Protein AF-A0A349GB38-F1 (afdb_monomer_lite)

Secondary structure (DSSP, 8-state):
----------------SS---EEEETTEEEES--GGGGGTTT--HHHHTT-HHHHHHHHHHHHHHHHSTT-GGG-SS-SSBHHHHHHHHHHHHHHH--BTTBS--HHHHHHHHHHHHHHTT---------SPP-HHHHHHHHHHHHH-

Sequence (148 aa):
MDNREILVYGTLENWDLGRFVPVNEADKCHYGGYQEWLTEAGVPKFYADRSCGVTAATNLLFYLATNKPGMSKLCDHLGDTKAEYNAFQKELFDFFSPSFFGVPTINYLIKRVEQYSQKKGAPLKAVQSAFVWSVDNVRAYITKGLNS

Radius of gyration: 16.57 Å; chains: 1; bounding box: 39×57×38 Å

pLDDT: mean 81.49, std 16.67, range [36.31, 96.88]

Foldseek 3Di:
DDPDPPPPPDDPDDDPDQQAQWADDPVDTDRFDQLCCLVVVVDPSLQSVQAPLLRVLLRVLLSCLPPPPPSVLSAPLHDRHNVSSSVRSNVSCVQLVADSNGQVDPVSSQVSSQVSCVVSVNGDHDDDDPDDDDPVVVVVVVVVRSVD

Structure (mmCIF, N/CA/C/O backbone):
data_AF-A0A349GB38-F1
#
_entry.id   AF-A0A349GB38-F1
#
loop_
_atom_site.group_PDB
_atom_site.id
_atom_site.type_symbol
_atom_site.label_atom_id
_atom_site.label_alt_id
_atom_site.label_comp_id
_atom_site.label_asym_id
_atom_site.label_entity_id
_atom_site.label_seq_id
_atom_site.pdbx_PDB_ins_code
_atom_site.Cartn_x
_atom_site.Cartn_y
_atom_site.Cartn_z
_atom_site.occupancy
_atom_site.B_iso_or_equiv
_atom_site.auth_seq_id
_atom_site.auth_comp_id
_atom_site.auth_asym_id
_atom_site.auth_atom_id
_atom_site.pdbx_PDB_model_num
ATOM 1 N N . MET A 1 1 ? -2.536 40.708 -12.978 1.00 40.00 1 MET A N 1
ATOM 2 C CA . MET A 1 1 ? -3.258 39.502 -13.427 1.00 40.00 1 MET A CA 1
ATOM 3 C C . MET A 1 1 ? -2.268 38.359 -13.328 1.00 40.00 1 MET A C 1
ATOM 5 O O . MET A 1 1 ? -1.166 38.490 -13.840 1.00 40.00 1 MET A O 1
ATOM 9 N N . ASP A 1 2 ? -2.595 37.367 -12.510 1.00 42.22 2 ASP A N 1
ATOM 10 C CA . ASP A 1 2 ? -1.708 36.291 -12.065 1.00 42.22 2 ASP A CA 1
ATOM 11 C C . ASP A 1 2 ? -1.705 35.161 -13.110 1.00 42.22 2 ASP A C 1
ATOM 13 O O . ASP A 1 2 ? -2.677 34.418 -13.223 1.00 42.22 2 ASP A O 1
ATOM 17 N N . ASN A 1 3 ? -0.643 35.086 -13.920 1.00 44.00 3 ASN A N 1
ATOM 18 C CA . ASN A 1 3 ? -0.432 34.051 -14.939 1.00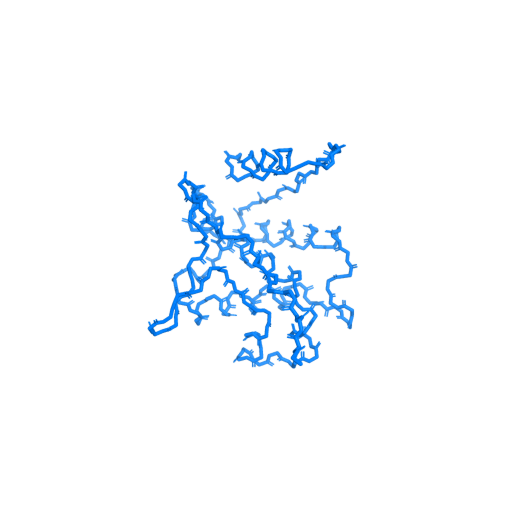 44.00 3 ASN A CA 1
ATOM 19 C C . ASN A 1 3 ? 0.153 32.781 -14.302 1.00 44.00 3 ASN A C 1
ATOM 21 O O . ASN A 1 3 ? 1.292 32.400 -14.576 1.00 44.00 3 ASN A O 1
ATOM 25 N N . ARG A 1 4 ? -0.618 32.110 -13.446 1.00 40.78 4 ARG A N 1
ATOM 26 C CA . ARG A 1 4 ? -0.298 30.732 -13.062 1.00 40.78 4 ARG A CA 1
ATOM 27 C C . ARG A 1 4 ? -0.753 29.803 -14.182 1.00 40.78 4 ARG A C 1
ATOM 29 O O . ARG A 1 4 ? -1.950 29.680 -14.431 1.00 40.78 4 ARG A O 1
ATOM 36 N N . GLU A 1 5 ? 0.208 29.176 -14.862 1.00 39.03 5 GLU A N 1
ATOM 37 C CA . GLU A 1 5 ? -0.055 28.049 -15.757 1.00 39.03 5 GLU A CA 1
ATOM 38 C C . GLU A 1 5 ? -0.925 27.028 -15.020 1.00 39.03 5 GLU A C 1
ATOM 40 O O . GLU A 1 5 ? -0.552 26.502 -13.967 1.00 39.03 5 GLU A O 1
ATOM 45 N N . ILE A 1 6 ? -2.111 26.762 -15.564 1.00 45.03 6 ILE A N 1
ATOM 46 C CA . ILE A 1 6 ? -2.926 25.634 -15.135 1.00 45.03 6 ILE A CA 1
ATOM 47 C C . ILE A 1 6 ? -2.168 24.387 -15.589 1.00 45.03 6 ILE A C 1
ATOM 49 O O . ILE A 1 6 ? -2.221 24.003 -16.756 1.00 45.03 6 ILE A O 1
ATOM 53 N N . LEU A 1 7 ? -1.433 23.769 -14.666 1.00 36.31 7 LEU A N 1
ATOM 54 C CA . LEU A 1 7 ? -0.920 22.415 -14.831 1.00 36.31 7 LEU A CA 1
ATOM 55 C C . LEU A 1 7 ? -2.123 21.473 -14.941 1.00 36.31 7 LEU A C 1
ATOM 57 O O . LEU A 1 7 ? -2.696 21.042 -13.941 1.00 36.31 7 LEU A O 1
ATOM 61 N N . VAL A 1 8 ? -2.525 21.173 -16.174 1.00 40.78 8 VAL A N 1
A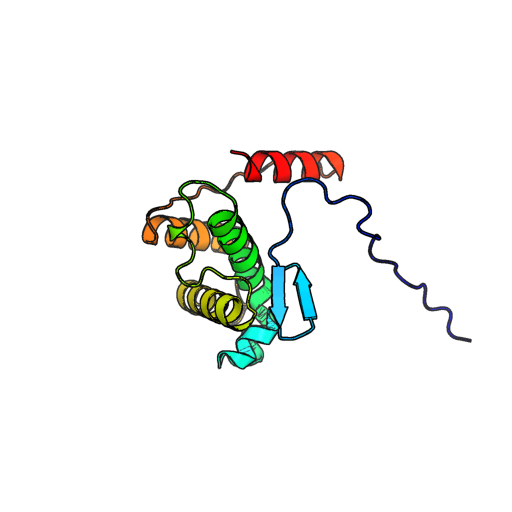TOM 62 C CA . VAL A 1 8 ? -3.436 20.069 -16.462 1.00 40.78 8 VAL A CA 1
ATOM 63 C C . VAL A 1 8 ? -2.627 18.790 -16.273 1.00 40.78 8 VAL A C 1
ATOM 65 O O . VAL A 1 8 ? -1.888 18.364 -17.159 1.00 40.78 8 VAL A O 1
ATOM 68 N N . TYR A 1 9 ? -2.718 18.191 -15.084 1.00 39.22 9 TYR A N 1
ATOM 69 C CA . TYR A 1 9 ? -2.311 16.801 -14.903 1.00 39.22 9 TYR A CA 1
ATOM 70 C C . TYR A 1 9 ? -3.125 15.977 -15.898 1.00 39.22 9 TYR A C 1
ATOM 72 O O . TYR A 1 9 ? -4.351 16.070 -15.880 1.00 39.22 9 TYR A O 1
ATOM 80 N N . GLY A 1 10 ? -2.430 15.283 -16.807 1.00 39.34 10 GLY A N 1
ATOM 81 C CA . GLY A 1 10 ? -2.991 14.710 -18.030 1.00 39.34 10 GLY A CA 1
ATOM 82 C C . GLY A 1 10 ? -4.411 14.184 -17.854 1.00 39.34 10 GLY A C 1
ATOM 83 O O . GLY A 1 10 ? -4.665 13.354 -16.979 1.00 39.34 10 GLY A O 1
ATOM 84 N N . THR A 1 11 ? -5.330 14.682 -18.678 1.00 37.41 11 THR A N 1
ATOM 85 C CA . THR A 1 11 ? -6.662 14.101 -18.789 1.00 37.41 11 THR A CA 1
ATOM 86 C C . THR A 1 11 ? -6.481 12.621 -19.119 1.00 37.41 11 THR A C 1
ATOM 88 O O . THR A 1 11 ? -5.792 12.250 -20.071 1.00 37.41 11 THR A O 1
ATOM 91 N N . LEU A 1 12 ? -6.998 11.760 -18.241 1.00 45.19 12 LEU A N 1
ATOM 92 C CA . LEU A 1 12 ? -6.894 10.306 -18.349 1.00 45.19 12 LEU A CA 1
ATOM 93 C C . LEU A 1 12 ? -7.846 9.822 -19.448 1.00 45.19 12 LEU A C 1
ATOM 95 O O . LEU A 1 12 ? -8.884 9.225 -19.183 1.00 45.19 12 LEU A O 1
ATOM 99 N N . GLU A 1 13 ? -7.519 10.139 -20.693 1.00 37.06 13 GLU A N 1
ATOM 100 C CA . GLU A 1 13 ? -8.286 9.746 -21.866 1.00 37.06 13 GLU A CA 1
ATOM 101 C C . GLU A 1 13 ? -7.837 8.330 -22.272 1.00 37.06 13 GLU A C 1
ATOM 103 O O . GLU A 1 13 ? -6.716 8.138 -22.737 1.00 37.06 13 GLU A O 1
ATOM 108 N N . ASN A 1 14 ? -8.725 7.350 -22.047 1.00 39.66 14 ASN A N 1
ATOM 109 C CA . ASN A 1 14 ? -8.612 5.885 -22.214 1.00 39.66 14 ASN A CA 1
ATOM 110 C C . ASN A 1 14 ? -8.068 5.066 -21.025 1.00 39.66 14 ASN A C 1
ATOM 112 O O . ASN A 1 14 ? -6.864 4.973 -20.798 1.00 39.66 14 ASN A O 1
ATOM 116 N N . TRP A 1 15 ? -8.990 4.368 -20.342 1.00 49.44 15 TRP A N 1
ATOM 117 C CA . TRP A 1 15 ? -8.750 3.374 -19.277 1.00 49.44 15 TRP A CA 1
ATOM 118 C C . TRP A 1 15 ? -9.423 2.012 -19.550 1.00 49.44 15 TRP A C 1
ATOM 120 O O . TRP A 1 15 ? -9.874 1.334 -18.628 1.00 49.44 15 TRP A O 1
ATOM 130 N N . ASP A 1 16 ? -9.463 1.558 -20.802 1.00 46.88 16 ASP A N 1
ATOM 131 C CA . ASP A 1 16 ? -9.984 0.222 -21.128 1.00 46.88 16 ASP A CA 1
ATOM 132 C C . ASP A 1 16 ? -8.902 -0.867 -20.997 1.00 46.88 16 ASP A C 1
ATOM 134 O O . ASP A 1 16 ? -8.382 -1.372 -21.989 1.00 46.88 16 ASP A O 1
ATOM 138 N N . LEU A 1 17 ? -8.539 -1.179 -19.741 1.00 39.06 17 LEU A N 1
ATOM 139 C CA . LEU A 1 17 ? -8.349 -2.525 -19.150 1.00 39.06 17 LEU A CA 1
ATOM 140 C C . LEU A 1 17 ? -7.549 -2.445 -17.834 1.00 39.06 17 LEU A C 1
ATOM 142 O O . LEU A 1 17 ? -6.376 -2.077 -17.817 1.00 39.06 17 LEU A O 1
ATOM 146 N N . GLY A 1 18 ? -8.207 -2.859 -16.743 1.00 50.22 18 GLY A N 1
ATOM 147 C CA . GLY A 1 18 ? -7.729 -2.781 -15.359 1.00 50.22 18 GLY A CA 1
ATOM 148 C C . GLY A 1 18 ? -8.288 -1.546 -14.661 1.00 50.22 18 GLY A C 1
ATOM 149 O O . GLY A 1 18 ? -7.604 -0.542 -14.557 1.00 50.22 18 GLY A O 1
ATOM 150 N N . ARG A 1 19 ? -9.553 -1.580 -14.221 1.00 59.41 19 ARG A N 1
ATOM 151 C CA . ARG A 1 19 ? -10.177 -0.447 -13.512 1.00 59.41 19 ARG A CA 1
ATOM 152 C C . ARG A 1 19 ? -9.327 -0.082 -12.286 1.00 59.41 19 ARG A C 1
ATOM 154 O O . ARG A 1 19 ? -8.950 -0.974 -11.527 1.00 59.41 19 ARG A O 1
ATOM 161 N N . PHE A 1 20 ? -9.036 1.207 -12.079 1.00 66.81 20 PHE A N 1
ATOM 162 C CA . PHE A 1 20 ? -8.503 1.693 -10.798 1.00 66.81 20 PHE A CA 1
ATOM 163 C C . PHE A 1 20 ? -9.332 1.135 -9.638 1.00 66.81 20 PHE A C 1
ATOM 165 O O . PHE A 1 20 ? -10.524 0.903 -9.812 1.00 66.81 20 PHE A O 1
ATOM 172 N N . VAL A 1 21 ? -8.726 0.972 -8.458 1.00 72.75 21 VAL A N 1
ATOM 173 C CA . VAL A 1 21 ? -9.459 0.598 -7.240 1.00 72.75 21 VAL A CA 1
ATOM 174 C C . VAL A 1 21 ? -10.510 1.676 -6.947 1.00 72.75 21 VAL A C 1
ATOM 176 O O . VAL A 1 21 ? -10.109 2.781 -6.567 1.00 72.75 21 VAL A O 1
ATOM 179 N N . PRO A 1 22 ? -11.818 1.412 -7.140 1.00 81.38 22 PRO A N 1
ATOM 180 C CA . PRO A 1 22 ? -12.834 2.373 -6.756 1.00 81.38 22 PRO A CA 1
ATOM 181 C C . PRO A 1 22 ? -12.934 2.374 -5.232 1.00 81.38 22 PRO A C 1
ATOM 183 O O . PRO A 1 22 ? -12.980 1.317 -4.603 1.00 81.38 22 PRO A O 1
ATOM 186 N N . VAL A 1 23 ? -12.945 3.565 -4.644 1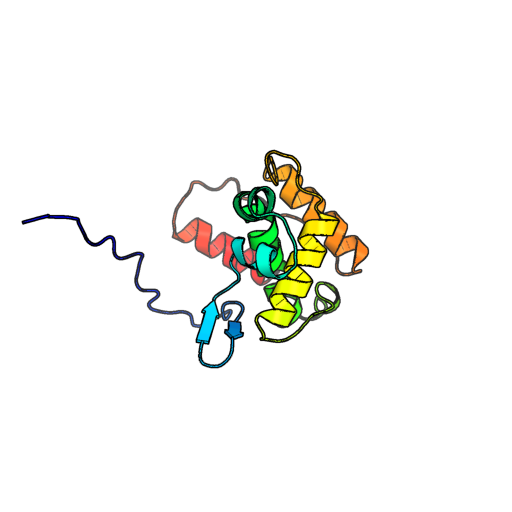.00 85.06 23 VAL A N 1
ATOM 187 C CA . VAL A 1 23 ? -13.168 3.752 -3.212 1.00 85.06 23 VAL A CA 1
ATOM 188 C C . VAL A 1 23 ? -14.317 4.739 -3.043 1.00 85.06 23 VAL A C 1
ATOM 190 O O . VAL A 1 23 ? -14.159 5.939 -3.255 1.00 85.06 23 VAL A O 1
ATOM 193 N N . ASN A 1 24 ? -15.492 4.219 -2.720 1.00 86.81 24 ASN A N 1
ATOM 194 C CA . ASN A 1 24 ? -16.753 4.940 -2.643 1.00 86.81 24 ASN A CA 1
ATOM 195 C C . ASN A 1 24 ? -16.976 5.526 -1.243 1.00 86.81 24 ASN A C 1
ATOM 197 O O . ASN A 1 24 ? -16.790 4.862 -0.221 1.00 86.81 24 ASN A O 1
ATOM 201 N N . GLU A 1 25 ? -17.424 6.774 -1.194 1.00 88.06 25 GLU A N 1
ATOM 202 C CA . GLU A 1 25 ? -17.830 7.489 0.015 1.00 88.06 25 GLU A CA 1
ATOM 203 C C . GLU A 1 25 ? -19.126 8.247 -0.287 1.00 88.06 25 GLU A C 1
ATOM 205 O O . GLU A 1 25 ? -19.094 9.319 -0.891 1.00 88.06 25 GLU A O 1
ATOM 210 N N . ALA A 1 26 ? -20.267 7.683 0.124 1.00 85.56 26 ALA A N 1
ATOM 211 C CA .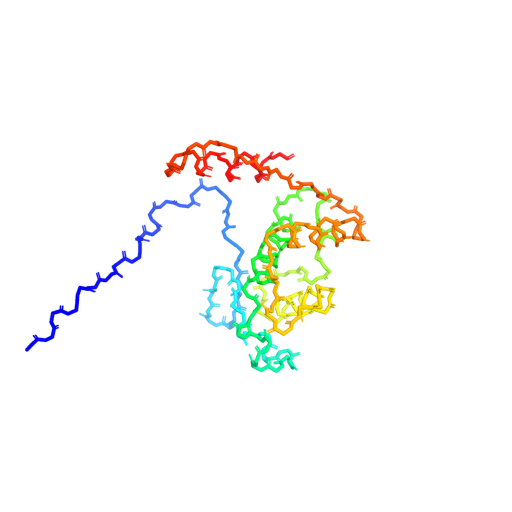 ALA A 1 26 ? -21.600 8.211 -0.183 1.00 85.56 26 ALA A CA 1
ATOM 212 C C . ALA A 1 26 ? -21.760 8.528 -1.686 1.00 85.56 26 ALA A C 1
ATOM 214 O O . ALA A 1 26 ? -21.809 7.609 -2.498 1.00 85.56 26 ALA A O 1
ATOM 215 N N . ASP A 1 27 ? -21.777 9.812 -2.054 1.00 85.25 27 ASP A N 1
ATOM 216 C CA . ASP A 1 27 ? -21.973 10.291 -3.429 1.00 85.25 27 ASP A CA 1
ATOM 217 C C . ASP A 1 27 ? -20.654 10.514 -4.198 1.00 85.25 27 ASP A C 1
ATOM 219 O O . ASP A 1 27 ? -20.642 11.099 -5.283 1.00 85.25 27 ASP A O 1
ATOM 223 N N . LYS A 1 28 ? -19.515 10.101 -3.628 1.00 84.44 28 LYS A N 1
ATOM 224 C CA . LYS A 1 28 ? -18.179 10.268 -4.214 1.00 84.44 28 LYS A CA 1
ATOM 225 C C . LYS A 1 28 ? -17.545 8.922 -4.521 1.00 84.44 28 LYS A C 1
ATOM 227 O O . LYS A 1 28 ? -17.641 7.981 -3.742 1.00 84.44 28 LYS A O 1
ATOM 232 N N . CYS A 1 29 ? -16.821 8.873 -5.632 1.00 84.75 29 CYS A N 1
ATOM 233 C CA . CYS A 1 29 ? -15.973 7.751 -6.007 1.00 84.75 29 CYS A CA 1
ATOM 234 C C . CYS A 1 29 ? -14.539 8.262 -6.175 1.00 84.75 29 CYS A C 1
ATOM 236 O O . CYS A 1 29 ? -14.291 9.204 -6.934 1.00 84.75 29 CYS A O 1
ATOM 238 N N . HIS A 1 30 ? -13.605 7.666 -5.440 1.00 85.56 30 HIS A N 1
ATOM 239 C CA . HIS A 1 30 ? -12.172 7.922 -5.539 1.00 85.56 30 HIS A CA 1
ATOM 240 C C . HIS A 1 30 ? -11.487 6.802 -6.330 1.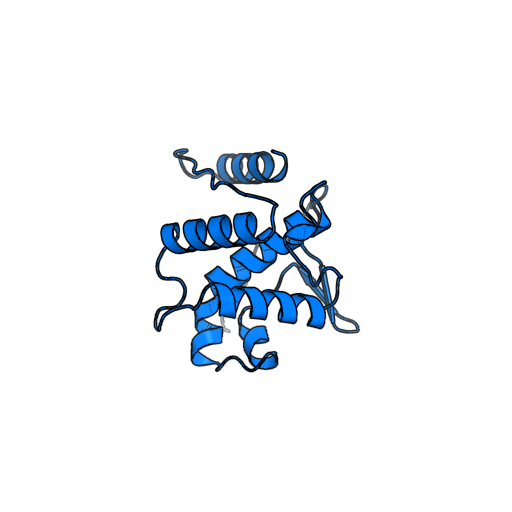00 85.56 30 HIS A C 1
ATOM 242 O O . HIS A 1 30 ? -11.952 5.664 -6.341 1.00 85.56 30 HIS A O 1
ATOM 248 N N . TYR A 1 31 ? -10.355 7.113 -6.963 1.00 82.69 31 TYR A N 1
ATOM 249 C CA . TYR A 1 31 ? -9.566 6.161 -7.749 1.00 82.69 31 TYR A CA 1
ATOM 250 C C . TYR A 1 31 ? -8.250 5.857 -7.023 1.00 82.69 31 TYR A C 1
ATOM 252 O O . TYR A 1 31 ? -7.210 6.454 -7.300 1.00 82.69 31 TYR A O 1
ATOM 260 N N . GLY A 1 32 ? -8.329 4.943 -6.054 1.00 83.38 32 GLY A N 1
ATOM 261 C CA . GLY A 1 32 ? -7.301 4.675 -5.050 1.00 83.38 32 GLY A CA 1
ATOM 262 C C . GLY A 1 32 ? -7.467 5.515 -3.781 1.00 83.38 32 GLY A C 1
ATOM 263 O O . GLY A 1 32 ? -8.285 6.433 -3.715 1.00 83.38 32 GLY A O 1
ATOM 264 N N . GLY A 1 33 ? -6.692 5.179 -2.750 1.00 87.94 33 GLY A N 1
ATOM 265 C CA . GLY A 1 33 ? -6.786 5.851 -1.459 1.00 87.94 33 GLY A CA 1
ATOM 266 C C . GLY A 1 33 ? -5.812 6.992 -1.226 1.00 87.94 33 GLY A C 1
ATOM 267 O O . GLY A 1 33 ? -4.828 7.179 -1.946 1.00 87.94 33 GLY A O 1
ATOM 268 N N . TYR A 1 34 ? -6.080 7.721 -0.144 1.00 91.12 34 TYR A N 1
ATOM 269 C CA . TYR A 1 34 ? -5.310 8.877 0.291 1.00 91.12 34 TYR A CA 1
ATOM 270 C C . TYR A 1 34 ? -4.685 8.642 1.669 1.00 91.12 34 TYR A C 1
ATOM 272 O O . TYR A 1 34 ? -5.319 8.125 2.584 1.00 91.12 34 TYR A O 1
ATOM 280 N N . GLN A 1 35 ? -3.417 9.015 1.839 1.00 92.44 35 GLN A N 1
ATOM 281 C CA . GLN A 1 35 ? -2.674 8.730 3.071 1.00 92.44 35 GLN A CA 1
ATOM 282 C C . GLN A 1 35 ? -3.218 9.460 4.307 1.00 92.44 35 GLN A C 1
ATOM 284 O O . GLN A 1 35 ? -3.091 8.940 5.413 1.00 92.44 35 GLN A O 1
ATOM 289 N N . GLU A 1 36 ? -3.844 10.632 4.145 1.00 94.00 36 GLU A N 1
ATOM 290 C CA . GLU A 1 36 ? -4.416 11.361 5.283 1.00 94.00 36 GLU A CA 1
ATOM 291 C C . GLU A 1 36 ? -5.660 10.677 5.855 1.00 94.00 36 GLU A C 1
ATOM 293 O O . GLU A 1 36 ? -5.972 10.888 7.026 1.00 94.00 36 GLU A O 1
ATOM 298 N N . TRP A 1 37 ? -6.325 9.796 5.100 1.00 94.81 37 TRP A N 1
ATOM 299 C CA . TRP A 1 37 ? -7.464 9.028 5.607 1.00 94.81 37 TRP A CA 1
ATOM 300 C C . TRP A 1 37 ? -7.095 8.101 6.773 1.00 94.81 37 TRP A C 1
ATOM 302 O O . TRP A 1 37 ? -7.948 7.770 7.590 1.00 94.81 37 TRP A O 1
ATOM 312 N N . LEU A 1 38 ? -5.811 7.772 6.954 1.00 94.38 38 LEU A N 1
ATOM 313 C CA . LEU A 1 38 ? -5.329 7.075 8.151 1.00 94.38 38 LEU A CA 1
ATOM 314 C C . LEU A 1 38 ? -5.613 7.845 9.452 1.00 94.38 38 LEU A C 1
ATOM 316 O O . LEU A 1 38 ? -5.720 7.225 10.511 1.00 94.38 38 LEU A O 1
ATOM 320 N N . THR A 1 39 ? -5.761 9.173 9.392 1.00 96.06 39 THR A N 1
ATOM 321 C CA . THR A 1 39 ? -6.165 9.972 10.562 1.00 96.06 39 THR A CA 1
ATOM 322 C C . THR A 1 39 ? -7.580 9.640 11.029 1.00 96.06 39 THR A C 1
ATOM 324 O O . THR A 1 39 ? -7.827 9.604 12.233 1.00 96.06 39 THR A O 1
ATOM 327 N N . GLU A 1 40 ? -8.474 9.282 10.105 1.00 94.44 40 GLU A N 1
ATOM 328 C CA . GLU A 1 40 ? -9.830 8.802 10.403 1.00 94.44 40 GLU A CA 1
ATOM 329 C C . GLU A 1 40 ? -9.794 7.427 11.097 1.00 94.44 40 GLU A C 1
ATOM 331 O O . GLU A 1 40 ? -10.666 7.108 11.900 1.00 94.44 40 GLU A O 1
ATOM 336 N N . ALA A 1 41 ? -8.738 6.641 10.854 1.00 91.38 41 ALA A N 1
ATOM 337 C CA . ALA A 1 41 ? -8.458 5.363 11.512 1.00 91.38 41 ALA A CA 1
ATOM 338 C C . ALA A 1 41 ? -7.607 5.498 12.798 1.00 91.38 41 ALA A C 1
ATOM 340 O O . ALA A 1 41 ? -7.049 4.512 13.290 1.00 91.38 41 ALA A O 1
ATOM 341 N N . GLY A 1 42 ? -7.469 6.715 13.341 1.00 92.69 42 GLY A N 1
ATOM 342 C CA . GLY A 1 42 ? -6.772 6.983 14.603 1.00 92.69 42 GLY A CA 1
ATOM 343 C C . GLY A 1 42 ? -5.244 7.065 14.508 1.00 92.69 42 GLY A C 1
ATOM 344 O O . GLY A 1 42 ? -4.570 7.121 15.538 1.00 92.69 42 GLY A O 1
ATOM 345 N N . VAL A 1 43 ? -4.665 7.083 13.304 1.00 93.81 43 VAL A N 1
ATOM 346 C CA . VAL A 1 43 ? -3.222 7.309 13.131 1.00 93.81 43 VAL A CA 1
ATOM 347 C C . VAL A 1 43 ? -2.915 8.800 13.310 1.00 93.81 43 VAL A C 1
ATOM 349 O O . VAL A 1 43 ? -3.540 9.633 12.654 1.00 93.81 43 VAL A O 1
ATOM 352 N N . PRO A 1 44 ? -1.926 9.186 14.138 1.00 93.50 44 PRO A N 1
ATOM 353 C CA . PRO A 1 44 ? -1.553 10.589 14.275 1.00 93.50 44 PRO A CA 1
ATOM 354 C C . PRO A 1 44 ? -1.156 11.205 12.929 1.00 93.50 44 PRO A C 1
ATOM 356 O O . PRO A 1 44 ? -0.413 10.583 12.163 1.00 93.50 44 PRO A O 1
ATOM 359 N N . LYS A 1 45 ? -1.568 12.458 12.674 1.00 93.81 45 LYS A N 1
ATOM 360 C CA . LYS A 1 45 ? -1.278 13.172 11.413 1.00 93.81 45 LYS A CA 1
ATOM 361 C C . LYS A 1 45 ? 0.198 13.098 11.013 1.00 93.81 45 LYS A C 1
ATOM 363 O O . LYS A 1 45 ? 0.508 12.844 9.857 1.00 93.81 45 LYS A O 1
ATOM 368 N N . PHE A 1 46 ? 1.107 13.203 11.984 1.00 91.69 46 PHE A N 1
ATOM 369 C CA . PHE A 1 46 ? 2.547 13.050 11.767 1.00 91.69 46 PHE A CA 1
ATOM 370 C C . PHE A 1 46 ? 2.920 11.778 10.976 1.00 91.69 46 PHE A C 1
ATOM 372 O O . PHE A 1 46 ? 3.744 11.837 10.061 1.00 91.69 46 PHE A O 1
ATOM 379 N N . TYR A 1 47 ? 2.315 10.636 11.312 1.00 91.31 47 TYR A N 1
ATOM 380 C CA . TYR A 1 47 ? 2.566 9.365 10.634 1.00 91.31 47 TYR A CA 1
ATOM 381 C C . TYR A 1 47 ? 1.738 9.220 9.352 1.00 91.31 47 TYR A C 1
ATOM 383 O O . TYR A 1 47 ? 2.245 8.693 8.359 1.00 91.31 47 TYR A O 1
ATOM 391 N N . ALA A 1 48 ? 0.502 9.726 9.335 1.00 92.06 48 ALA A N 1
ATOM 392 C CA . ALA A 1 48 ? -0.339 9.737 8.136 1.00 92.06 48 ALA A CA 1
ATOM 393 C C . ALA A 1 48 ? 0.329 10.516 6.984 1.00 92.06 48 ALA A C 1
ATOM 395 O O . ALA A 1 48 ? 0.422 10.015 5.864 1.00 92.06 48 ALA A O 1
ATOM 396 N N . ASP A 1 49 ? 0.940 11.668 7.275 1.00 90.81 49 ASP A N 1
ATOM 397 C CA . ASP A 1 49 ? 1.679 12.505 6.315 1.00 90.81 49 ASP A CA 1
ATOM 398 C C . ASP A 1 49 ? 2.935 11.812 5.739 1.00 90.81 49 ASP A C 1
ATOM 400 O O . ASP A 1 49 ? 3.497 12.251 4.736 1.00 90.81 49 ASP A O 1
ATOM 404 N N . ARG A 1 50 ? 3.360 10.683 6.319 1.00 91.06 50 ARG A N 1
ATOM 405 C CA . ARG A 1 50 ? 4.533 9.889 5.901 1.00 91.06 50 ARG A CA 1
ATOM 406 C C . ARG A 1 50 ? 4.167 8.492 5.391 1.00 91.06 50 ARG A C 1
ATOM 408 O O . ARG A 1 50 ? 5.031 7.626 5.256 1.00 91.06 50 ARG A O 1
ATOM 415 N N . SER A 1 51 ? 2.889 8.269 5.094 1.00 91.75 51 SER A N 1
ATOM 416 C CA . SER A 1 51 ? 2.338 6.957 4.735 1.00 91.75 51 SER A CA 1
ATOM 417 C C . SER A 1 51 ? 2.088 6.776 3.231 1.00 91.75 51 SER A C 1
ATOM 419 O O . SER A 1 51 ? 1.307 5.909 2.836 1.00 91.75 51 SER A O 1
ATOM 421 N N . CYS A 1 52 ? 2.772 7.533 2.365 1.00 90.75 52 CYS A N 1
ATOM 422 C CA . CYS A 1 52 ? 2.666 7.376 0.908 1.00 90.75 52 CYS A CA 1
ATOM 423 C C . CYS A 1 52 ? 3.008 5.945 0.449 1.00 90.75 52 CYS A C 1
ATOM 425 O O . CYS A 1 52 ? 2.269 5.356 -0.334 1.00 90.75 52 CYS A O 1
ATOM 427 N N . GLY A 1 53 ? 4.066 5.338 1.003 1.00 91.00 53 GLY A N 1
ATOM 428 C CA . GLY A 1 53 ? 4.453 3.955 0.703 1.00 91.00 53 GLY A CA 1
ATOM 429 C C . GLY A 1 53 ? 3.431 2.918 1.181 1.00 91.00 53 GLY A C 1
ATOM 430 O O . GLY A 1 53 ? 3.147 1.965 0.461 1.00 91.00 53 GLY A O 1
ATOM 431 N N . VAL A 1 54 ? 2.830 3.128 2.360 1.00 93.62 54 VAL A N 1
ATOM 432 C CA . VAL A 1 54 ? 1.738 2.276 2.873 1.00 93.62 54 VAL A CA 1
ATOM 433 C C . VAL A 1 54 ? 0.525 2.376 1.952 1.00 93.62 54 VAL A C 1
ATOM 435 O O . VAL A 1 54 ? -0.038 1.363 1.555 1.00 93.62 54 VAL A O 1
ATOM 438 N N . THR A 1 55 ? 0.162 3.591 1.547 1.00 93.75 55 THR A N 1
ATOM 439 C CA . THR A 1 55 ? -0.984 3.846 0.664 1.00 93.75 55 THR A CA 1
ATOM 440 C C . THR A 1 55 ? -0.764 3.253 -0.727 1.00 93.75 55 THR A C 1
ATOM 442 O O . THR A 1 55 ? -1.661 2.618 -1.270 1.00 93.75 55 THR A O 1
ATOM 445 N N . ALA A 1 56 ? 0.449 3.359 -1.276 1.00 91.06 56 ALA A N 1
ATOM 446 C CA . ALA A 1 56 ? 0.812 2.714 -2.536 1.00 91.06 56 ALA A CA 1
ATOM 447 C C . ALA A 1 56 ? 0.705 1.181 -2.452 1.00 91.06 56 ALA A C 1
ATOM 449 O O . ALA A 1 56 ? 0.133 0.557 -3.346 1.00 91.06 56 ALA A O 1
ATOM 450 N N . ALA A 1 57 ? 1.195 0.571 -1.365 1.00 93.00 57 ALA A N 1
ATOM 451 C CA . ALA A 1 57 ? 1.020 -0.862 -1.126 1.00 93.00 57 ALA A CA 1
ATOM 452 C C . ALA A 1 57 ? -0.456 -1.248 -0.962 1.00 93.00 57 ALA A C 1
ATOM 454 O O . ALA A 1 57 ? -0.871 -2.278 -1.483 1.00 93.00 57 ALA A O 1
ATOM 455 N N . THR A 1 58 ? -1.246 -0.410 -0.286 1.00 94.06 58 THR A N 1
ATOM 456 C CA . THR A 1 58 ? -2.687 -0.622 -0.086 1.00 94.06 58 THR A CA 1
ATOM 457 C C . THR A 1 58 ? -3.408 -0.659 -1.429 1.00 94.06 58 THR A C 1
ATOM 459 O O . THR A 1 58 ? -4.060 -1.651 -1.731 1.00 94.06 58 THR A O 1
ATOM 462 N N . ASN A 1 59 ? -3.200 0.347 -2.285 1.00 91.44 59 ASN A N 1
ATOM 463 C CA . ASN A 1 59 ? -3.763 0.383 -3.637 1.00 91.44 59 ASN A CA 1
ATOM 464 C C . ASN A 1 59 ? -3.393 -0.865 -4.456 1.00 91.44 59 ASN A C 1
ATOM 466 O O . ASN A 1 59 ? -4.261 -1.470 -5.082 1.00 91.44 59 ASN A O 1
ATOM 470 N N . LEU A 1 60 ? -2.118 -1.275 -4.432 1.00 90.31 60 LEU A N 1
ATOM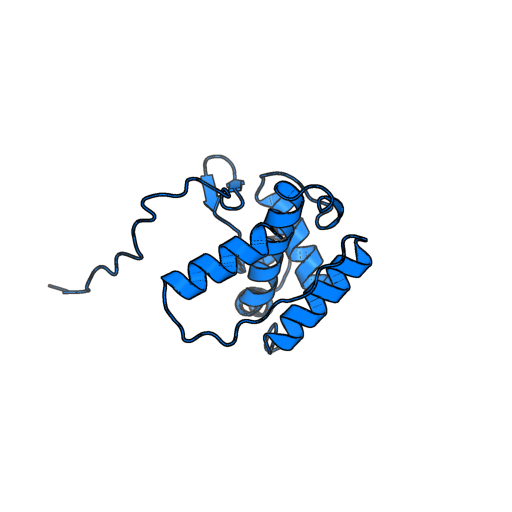 471 C CA . LEU A 1 60 ? -1.645 -2.462 -5.149 1.00 90.31 60 LEU A CA 1
ATOM 472 C C . LEU A 1 60 ? -2.323 -3.744 -4.651 1.00 90.31 60 LEU A C 1
ATOM 474 O O . LEU A 1 60 ? -2.847 -4.520 -5.447 1.00 90.31 60 LEU A O 1
ATOM 478 N N . LEU A 1 61 ? -2.278 -3.991 -3.342 1.00 92.69 61 LEU A N 1
ATOM 479 C CA . LEU A 1 61 ? -2.782 -5.233 -2.763 1.00 92.69 61 LEU A CA 1
ATOM 480 C C . LEU A 1 61 ? -4.303 -5.322 -2.870 1.00 92.69 61 LEU A C 1
ATOM 482 O O . LEU A 1 61 ? -4.817 -6.395 -3.171 1.00 92.69 61 LEU A O 1
ATOM 486 N N . PHE A 1 62 ? -5.003 -4.200 -2.708 1.00 91.62 62 PHE A N 1
ATOM 487 C CA . PHE A 1 62 ? -6.444 -4.126 -2.906 1.00 91.62 62 PHE A CA 1
ATOM 488 C C . PHE A 1 62 ? -6.810 -4.409 -4.367 1.00 91.62 62 PHE A C 1
ATOM 490 O O . PHE A 1 62 ? -7.666 -5.246 -4.633 1.00 91.62 62 PHE A O 1
ATOM 497 N N . TYR A 1 63 ? -6.097 -3.807 -5.331 1.00 88.25 63 TYR A N 1
ATOM 498 C CA . TYR A 1 63 ? -6.295 -4.105 -6.752 1.00 88.25 63 TYR A CA 1
ATOM 499 C C . TYR A 1 63 ? -6.113 -5.595 -7.054 1.00 88.25 63 TYR A C 1
ATOM 501 O O . TYR A 1 63 ? -6.966 -6.193 -7.710 1.00 88.25 63 TYR A O 1
ATOM 509 N N . LEU A 1 64 ? -5.016 -6.196 -6.580 1.00 88.12 64 LEU A N 1
ATOM 510 C CA . LEU A 1 64 ? -4.722 -7.610 -6.811 1.00 88.12 64 LEU A CA 1
ATOM 511 C C . LEU A 1 64 ? -5.776 -8.512 -6.171 1.00 88.12 64 LEU A C 1
ATOM 513 O O . LEU A 1 64 ? -6.233 -9.448 -6.819 1.00 88.12 64 LEU A O 1
ATOM 517 N N . ALA A 1 65 ? -6.186 -8.220 -4.937 1.00 90.50 65 ALA A N 1
ATOM 518 C CA . ALA A 1 65 ? -7.202 -8.989 -4.230 1.00 90.50 65 ALA A CA 1
ATOM 519 C C . ALA A 1 65 ? -8.561 -8.964 -4.949 1.00 90.50 65 ALA A C 1
ATOM 521 O O . ALA A 1 65 ? -9.236 -9.992 -5.005 1.00 90.50 65 ALA A O 1
ATOM 522 N N . THR A 1 66 ? -8.926 -7.822 -5.539 1.00 84.94 66 THR A N 1
ATOM 523 C CA . THR A 1 66 ? -10.190 -7.644 -6.267 1.00 84.94 66 THR A CA 1
ATOM 524 C C . THR A 1 66 ? -10.150 -8.215 -7.686 1.00 84.94 66 THR A C 1
ATOM 526 O O . THR A 1 66 ? -11.141 -8.774 -8.146 1.00 84.94 66 THR A O 1
ATOM 529 N N . ASN A 1 67 ? -9.025 -8.083 -8.398 1.00 82.38 67 ASN A N 1
ATOM 530 C CA . ASN A 1 67 ? -8.979 -8.317 -9.848 1.00 82.38 67 ASN A CA 1
ATOM 531 C C . ASN A 1 67 ? -8.176 -9.555 -10.276 1.00 82.38 67 ASN A C 1
ATOM 533 O O . ASN A 1 67 ? -8.352 -10.012 -11.405 1.00 82.38 67 ASN A O 1
ATOM 537 N N . LYS A 1 68 ? -7.297 -10.114 -9.429 1.00 82.81 68 LYS A N 1
ATOM 538 C CA . LYS A 1 68 ? -6.481 -11.285 -9.790 1.00 82.81 68 LYS A CA 1
ATOM 539 C C . LYS A 1 68 ? -7.044 -12.573 -9.163 1.00 82.81 68 LYS A C 1
ATOM 541 O O . LYS A 1 68 ? -7.083 -12.691 -7.934 1.00 82.81 68 LYS A O 1
ATOM 546 N N . PRO A 1 69 ? -7.399 -13.595 -9.969 1.00 83.06 69 PRO A N 1
ATOM 547 C CA . PRO A 1 69 ? -7.780 -14.908 -9.454 1.00 83.06 69 PRO A CA 1
ATOM 548 C C . PRO A 1 69 ? -6.737 -15.480 -8.483 1.00 83.06 69 PRO A C 1
ATOM 550 O O . PRO A 1 69 ? -5.536 -15.453 -8.748 1.00 83.06 69 PRO A O 1
ATOM 553 N N . GLY A 1 70 ? -7.202 -16.001 -7.346 1.00 85.75 70 GLY A N 1
ATOM 554 C CA . GLY A 1 70 ? -6.345 -16.595 -6.313 1.00 85.75 70 GLY A CA 1
ATOM 555 C C . GLY A 1 70 ? -5.679 -15.602 -5.353 1.00 85.75 70 GLY A C 1
ATOM 556 O O . GLY A 1 70 ? -5.020 -16.044 -4.415 1.00 85.75 70 GLY A O 1
ATOM 557 N N . MET A 1 71 ? -5.874 -14.290 -5.531 1.00 90.25 71 MET A N 1
ATOM 558 C CA . MET A 1 71 ? -5.261 -13.254 -4.685 1.00 90.25 71 MET A CA 1
ATOM 559 C C . MET A 1 71 ? -6.206 -12.626 -3.657 1.00 90.25 71 MET A C 1
ATOM 561 O O . MET A 1 71 ? -5.761 -11.784 -2.882 1.00 90.25 71 MET A O 1
ATOM 565 N N . SER A 1 72 ? -7.476 -13.038 -3.589 1.00 91.12 72 SER A N 1
ATOM 566 C CA . SER A 1 72 ? -8.462 -12.452 -2.662 1.00 91.12 72 SER A CA 1
ATOM 567 C C . SER A 1 72 ? -8.012 -12.467 -1.197 1.00 91.12 72 SER A C 1
ATOM 569 O O . SER A 1 72 ? -8.328 -11.553 -0.449 1.00 91.12 72 SER A O 1
ATOM 571 N N . LYS A 1 73 ? -7.187 -13.445 -0.800 1.00 93.06 73 LYS A N 1
ATOM 572 C CA . LYS A 1 73 ? -6.614 -13.545 0.553 1.00 93.06 73 LYS A CA 1
ATOM 573 C C . LYS A 1 73 ? -5.697 -12.379 0.936 1.00 93.06 73 LYS A C 1
ATOM 575 O O . LYS A 1 73 ? -5.368 -12.240 2.106 1.00 93.06 73 LYS A O 1
ATOM 580 N N . LEU A 1 74 ? -5.238 -11.569 -0.022 1.00 93.50 74 LEU A N 1
ATOM 581 C CA . LEU A 1 74 ? -4.387 -10.409 0.255 1.00 93.50 74 LEU A CA 1
ATOM 582 C C . LEU A 1 74 ? -5.118 -9.300 1.022 1.00 93.50 74 LEU A C 1
ATOM 584 O O . LEU A 1 74 ? -4.440 -8.472 1.620 1.00 93.50 74 LEU A O 1
ATOM 588 N N . CYS A 1 75 ? -6.452 -9.268 1.013 1.00 92.44 75 CYS A N 1
ATOM 589 C CA . CYS A 1 75 ? -7.243 -8.254 1.700 1.00 92.44 75 CYS A CA 1
ATOM 590 C C . CYS A 1 75 ? -8.444 -8.913 2.388 1.00 92.44 75 CYS A C 1
ATOM 592 O O . CYS A 1 75 ? -9.289 -9.508 1.725 1.00 92.44 75 CYS A O 1
ATOM 594 N N . ASP A 1 76 ? -8.539 -8.784 3.713 1.00 86.94 76 ASP A N 1
ATOM 595 C CA . ASP A 1 76 ? -9.687 -9.308 4.472 1.00 86.94 76 ASP A CA 1
ATOM 596 C C . ASP A 1 76 ? -10.872 -8.320 4.452 1.00 86.94 76 ASP A C 1
ATOM 598 O O . ASP A 1 76 ? -11.998 -8.686 4.777 1.00 86.94 76 ASP A O 1
ATOM 602 N N . HIS A 1 77 ? -10.620 -7.074 4.041 1.00 83.31 77 HIS A N 1
ATOM 603 C CA . HIS A 1 77 ? -11.580 -5.971 3.966 1.00 83.31 77 HIS A CA 1
ATOM 604 C C . HIS A 1 77 ? -11.982 -5.682 2.511 1.00 83.31 77 HIS A C 1
ATOM 606 O O . HIS A 1 77 ? -11.981 -4.535 2.068 1.00 83.31 77 HIS A O 1
ATOM 612 N N . LEU A 1 78 ? -12.241 -6.731 1.728 1.00 80.38 78 LEU A N 1
ATOM 613 C CA . LEU A 1 78 ? -12.649 -6.576 0.334 1.00 80.38 78 LEU A CA 1
ATOM 614 C C . LEU A 1 78 ? -14.044 -5.956 0.239 1.00 80.38 78 LEU A C 1
ATOM 616 O O . LEU A 1 78 ? -15.002 -6.477 0.801 1.00 80.38 78 LEU A O 1
ATOM 620 N N . GLY A 1 79 ? -14.133 -4.888 -0.543 1.00 80.19 79 GLY A N 1
ATOM 621 C CA . GLY A 1 79 ? -15.357 -4.161 -0.840 1.00 80.19 79 GLY A CA 1
ATOM 622 C C . GLY A 1 79 ? -15.039 -2.980 -1.746 1.00 80.19 79 GLY A C 1
ATOM 623 O O . GLY A 1 79 ? -14.015 -2.981 -2.433 1.00 80.19 79 GLY A O 1
ATOM 624 N N . ASP A 1 80 ? -15.906 -1.983 -1.776 1.00 78.12 80 ASP A N 1
ATOM 625 C CA . ASP A 1 80 ? -15.697 -0.774 -2.568 1.00 78.12 80 ASP A CA 1
ATOM 626 C C . ASP A 1 80 ? -15.908 0.500 -1.753 1.00 78.12 80 ASP A C 1
ATOM 628 O O . ASP A 1 80 ? -15.925 1.581 -2.328 1.00 78.12 80 ASP A O 1
ATOM 632 N N . THR A 1 81 ? -16.019 0.415 -0.425 1.00 89.88 81 THR A N 1
ATOM 633 C CA . THR A 1 81 ? -16.213 1.591 0.428 1.00 89.88 81 THR A CA 1
ATOM 634 C C . THR A 1 81 ? -14.896 2.148 0.968 1.00 89.88 81 THR A C 1
ATOM 636 O O . THR A 1 81 ? -13.917 1.435 1.208 1.00 89.88 81 THR A O 1
ATOM 639 N N . LYS A 1 82 ? -14.878 3.452 1.257 1.00 91.88 82 LYS A N 1
ATOM 640 C CA . LYS A 1 82 ? -13.764 4.124 1.938 1.00 91.88 82 LYS A CA 1
ATOM 641 C C . LYS A 1 82 ? -13.481 3.548 3.322 1.00 91.88 82 LYS A C 1
ATOM 643 O O . LYS A 1 82 ? -12.323 3.476 3.717 1.00 91.88 82 LYS A O 1
ATOM 648 N N . ALA A 1 83 ? -14.507 3.103 4.045 1.00 91.38 83 ALA A N 1
ATOM 649 C CA . ALA A 1 83 ? -14.333 2.504 5.366 1.00 91.38 83 ALA A CA 1
ATOM 650 C C . ALA A 1 83 ? -13.553 1.180 5.295 1.00 91.38 83 ALA A C 1
ATOM 652 O O . ALA A 1 83 ? -12.606 0.984 6.056 1.00 91.38 83 ALA A O 1
ATOM 653 N N . GLU A 1 84 ? -13.906 0.303 4.353 1.00 91.94 84 GLU A N 1
ATOM 654 C CA . GLU A 1 84 ? -13.205 -0.965 4.114 1.00 91.94 84 GLU A CA 1
ATOM 655 C C . GLU A 1 84 ? -11.771 -0.728 3.637 1.00 91.94 84 GLU A C 1
ATOM 657 O O . GLU A 1 84 ? -10.826 -1.317 4.169 1.00 91.94 84 GLU A O 1
ATOM 662 N N . TYR A 1 85 ? -11.594 0.212 2.704 1.00 92.75 85 TYR A N 1
ATOM 663 C CA . TYR A 1 85 ? -10.269 0.623 2.255 1.00 92.75 85 TYR A CA 1
ATOM 664 C C . TYR A 1 85 ? -9.414 1.142 3.423 1.00 92.75 85 TYR A C 1
ATOM 666 O O . TYR A 1 85 ? -8.271 0.715 3.582 1.00 92.75 85 TYR A O 1
ATOM 674 N N . ASN A 1 86 ? -9.950 2.030 4.268 1.00 93.56 86 ASN A N 1
ATOM 675 C CA . ASN A 1 86 ? -9.226 2.592 5.410 1.00 93.56 86 ASN A CA 1
ATOM 676 C C . ASN A 1 86 ? -8.884 1.530 6.458 1.00 93.56 86 ASN A C 1
ATOM 678 O O . ASN A 1 86 ? -7.797 1.581 7.036 1.00 93.56 86 ASN A O 1
ATOM 682 N N . ALA A 1 87 ? -9.768 0.555 6.691 1.00 94.19 87 ALA A N 1
ATOM 683 C CA . ALA A 1 87 ? -9.481 -0.572 7.574 1.00 94.19 87 ALA A CA 1
ATOM 684 C C . ALA A 1 87 ? -8.278 -1.378 7.059 1.00 94.19 87 ALA A C 1
ATOM 686 O O . ALA A 1 87 ? -7.340 -1.645 7.813 1.00 94.19 87 ALA A O 1
ATOM 687 N N . PHE A 1 88 ? -8.239 -1.661 5.754 1.00 95.44 88 PHE A N 1
ATOM 688 C CA . PHE A 1 88 ? -7.102 -2.330 5.126 1.00 95.44 88 PHE A CA 1
ATOM 689 C C . PHE A 1 88 ? -5.822 -1.484 5.141 1.00 95.44 88 PHE A C 1
ATOM 691 O O . PHE A 1 88 ? -4.738 -1.975 5.461 1.00 95.44 88 PHE A O 1
ATOM 698 N N . GLN A 1 89 ? -5.934 -0.187 4.851 1.00 95.00 89 GLN A N 1
ATOM 699 C CA . GLN A 1 89 ? -4.814 0.750 4.910 1.00 95.00 89 GLN A CA 1
ATOM 700 C C . GLN A 1 89 ? -4.221 0.805 6.323 1.00 95.00 89 GLN A C 1
ATOM 702 O O . GLN A 1 89 ? -2.998 0.839 6.481 1.00 95.00 89 GLN A O 1
ATOM 707 N N . LYS A 1 90 ? -5.074 0.774 7.355 1.00 95.81 90 LYS A N 1
ATOM 708 C CA . LYS A 1 90 ? -4.665 0.726 8.760 1.00 95.81 90 LYS A CA 1
ATOM 709 C C . LYS A 1 90 ? -3.993 -0.598 9.113 1.00 95.81 90 LYS A C 1
ATOM 711 O O . LYS A 1 90 ? -2.949 -0.573 9.762 1.00 95.81 90 LYS A O 1
ATOM 716 N N . GLU A 1 91 ? -4.526 -1.727 8.648 1.00 95.75 91 GLU A N 1
ATOM 717 C CA . GLU A 1 91 ? -3.893 -3.042 8.812 1.00 95.75 91 GLU A CA 1
ATOM 718 C C . GLU A 1 91 ? -2.469 -3.041 8.234 1.00 95.75 91 GLU A C 1
ATOM 720 O O . GLU A 1 91 ? -1.519 -3.480 8.888 1.00 95.75 91 GLU A O 1
ATOM 725 N N . LEU A 1 92 ? -2.295 -2.498 7.025 1.00 95.12 92 LEU A N 1
ATOM 726 C CA . LEU A 1 92 ? -0.986 -2.389 6.386 1.00 95.12 92 LEU A CA 1
ATOM 727 C C . LEU A 1 92 ? -0.075 -1.380 7.076 1.00 95.12 92 LEU A C 1
ATOM 729 O O . LEU A 1 92 ? 1.125 -1.628 7.154 1.00 95.12 92 LEU A O 1
ATOM 733 N N . PHE A 1 93 ? -0.609 -0.275 7.596 1.00 94.75 93 PHE A N 1
ATOM 734 C CA . PHE A 1 93 ? 0.152 0.670 8.411 1.00 94.75 93 PHE A CA 1
ATOM 735 C C . PHE A 1 93 ? 0.722 -0.020 9.656 1.00 94.75 93 PHE A C 1
ATOM 737 O O . PHE A 1 93 ? 1.927 0.064 9.902 1.00 94.75 93 PHE A O 1
ATOM 744 N N . ASP A 1 94 ? -0.114 -0.756 10.391 1.00 94.06 94 ASP A N 1
ATOM 745 C CA . ASP A 1 94 ? 0.288 -1.480 11.600 1.00 94.06 94 ASP A CA 1
ATOM 746 C C . ASP A 1 94 ? 1.255 -2.613 11.282 1.00 94.06 94 ASP A C 1
ATOM 748 O O . ASP A 1 94 ? 2.243 -2.809 11.993 1.00 94.06 94 ASP A O 1
ATOM 752 N N . PHE A 1 95 ? 1.018 -3.334 10.179 1.00 94.00 95 PHE A N 1
ATOM 753 C CA . PHE A 1 95 ? 1.962 -4.336 9.720 1.00 94.00 95 PHE A CA 1
ATOM 754 C C . PHE A 1 95 ? 3.279 -3.668 9.376 1.00 94.00 95 PHE A C 1
ATOM 756 O O . PHE A 1 95 ? 4.292 -4.053 9.932 1.00 94.00 95 PHE A O 1
ATOM 763 N N . PHE A 1 96 ? 3.307 -2.668 8.496 1.00 90.06 96 PHE A N 1
ATOM 764 C CA . PHE A 1 96 ? 4.548 -2.056 8.026 1.00 90.06 96 PHE A CA 1
ATOM 765 C C . PHE A 1 96 ? 5.316 -1.433 9.182 1.00 90.06 96 PHE A C 1
ATOM 767 O O . PHE A 1 96 ? 6.536 -1.566 9.191 1.00 90.06 96 PHE A O 1
ATOM 774 N N . SER A 1 97 ? 4.612 -0.865 10.166 1.00 84.00 97 SER A N 1
ATOM 775 C CA . SER A 1 97 ? 5.173 -0.162 11.317 1.00 84.00 97 SER A CA 1
ATOM 776 C C . SER A 1 97 ? 6.177 0.910 10.865 1.00 84.00 97 SER A C 1
ATOM 778 O O . SER A 1 97 ? 7.373 0.803 11.166 1.00 84.00 97 SER A O 1
ATOM 780 N N . PRO A 1 98 ? 5.731 1.915 10.082 1.00 75.19 98 PRO A N 1
ATOM 781 C CA . PRO A 1 98 ? 6.617 2.935 9.541 1.00 75.19 98 PRO A CA 1
ATOM 782 C C . PRO A 1 98 ? 7.370 3.668 10.655 1.00 75.19 98 PRO A C 1
ATOM 784 O O . PRO A 1 98 ? 6.816 4.037 11.688 1.00 75.19 98 PRO A O 1
ATOM 787 N N . SER A 1 99 ? 8.662 3.880 10.420 1.00 75.62 99 SER A N 1
ATOM 788 C CA . SER A 1 99 ? 9.535 4.647 11.310 1.00 75.62 99 SER A CA 1
ATOM 789 C C . SER A 1 99 ? 9.166 6.138 11.328 1.00 75.62 99 SER A C 1
ATOM 791 O O . SER A 1 99 ? 8.304 6.588 10.573 1.00 75.62 99 SER A O 1
ATOM 793 N N . PHE A 1 100 ? 9.887 6.945 12.113 1.00 70.44 100 PHE A N 1
ATOM 794 C CA . PHE A 1 100 ? 9.783 8.413 12.077 1.00 70.44 100 PHE A CA 1
ATOM 795 C C . PHE A 1 100 ? 9.905 9.006 10.656 1.00 70.44 100 PHE A C 1
ATOM 797 O O . PHE A 1 100 ? 9.317 10.044 10.362 1.00 70.44 100 PHE A O 1
ATOM 804 N N . PHE A 1 101 ? 10.631 8.335 9.754 1.00 70.88 101 PHE A N 1
ATOM 805 C CA . PHE A 1 101 ? 10.798 8.739 8.354 1.00 70.88 101 PHE A CA 1
ATOM 806 C C . PHE A 1 101 ? 9.777 8.099 7.395 1.00 70.88 101 PHE A C 1
ATOM 808 O O . PHE A 1 101 ? 9.926 8.206 6.182 1.00 70.88 101 PHE A O 1
ATOM 815 N N . GLY A 1 102 ? 8.748 7.417 7.906 1.00 75.25 102 GLY A N 1
ATOM 816 C CA . GLY A 1 102 ? 7.820 6.641 7.087 1.00 75.25 102 GLY A CA 1
ATOM 817 C C . GLY A 1 102 ? 8.416 5.300 6.648 1.00 75.25 102 GLY A C 1
ATOM 818 O O . GLY A 1 102 ? 9.128 4.636 7.413 1.00 75.25 102 GLY A O 1
ATOM 819 N N . VAL A 1 103 ? 8.121 4.912 5.403 1.00 75.88 103 VAL A N 1
ATOM 820 C CA . VAL A 1 103 ? 8.770 3.799 4.691 1.00 75.88 103 VAL A CA 1
ATOM 821 C C . VAL A 1 103 ? 10.046 4.332 4.022 1.00 75.88 103 VAL A C 1
ATOM 823 O O . VAL A 1 103 ? 9.949 5.020 3.009 1.00 75.88 103 VAL A O 1
ATOM 826 N N . PRO A 1 104 ? 11.245 4.044 4.561 1.00 69.75 104 PRO A N 1
ATOM 827 C CA . PRO A 1 104 ? 12.446 4.820 4.242 1.00 69.75 104 PRO A CA 1
ATOM 828 C C . PRO A 1 104 ? 13.052 4.497 2.871 1.00 69.75 104 PRO A C 1
ATOM 830 O O . PRO A 1 104 ? 13.832 5.285 2.347 1.00 69.75 104 PRO A O 1
ATOM 833 N N . THR A 1 105 ? 12.750 3.327 2.294 1.00 81.31 105 THR A N 1
ATOM 834 C CA . THR A 1 105 ? 13.305 2.893 1.003 1.00 81.31 105 THR A CA 1
ATOM 835 C C . THR A 1 105 ? 12.330 2.005 0.235 1.00 81.31 105 THR A C 1
ATOM 837 O O . THR A 1 105 ? 11.490 1.320 0.825 1.00 81.31 105 THR A O 1
ATOM 840 N N . ILE A 1 106 ? 12.504 1.936 -1.088 1.00 83.94 106 ILE A N 1
ATOM 841 C CA . ILE A 1 106 ? 11.753 1.003 -1.937 1.00 83.94 106 ILE A CA 1
ATOM 842 C C . ILE A 1 106 ? 12.044 -0.465 -1.593 1.00 83.94 106 ILE A C 1
ATOM 844 O O . ILE A 1 106 ? 11.139 -1.291 -1.610 1.00 83.94 106 ILE A O 1
ATOM 848 N N . ASN A 1 107 ? 13.274 -0.792 -1.184 1.00 87.81 107 ASN A N 1
ATOM 849 C CA . ASN A 1 107 ? 13.631 -2.148 -0.759 1.00 87.81 107 ASN A CA 1
ATOM 850 C C . ASN A 1 107 ? 12.907 -2.550 0.530 1.00 87.81 107 ASN A C 1
ATOM 852 O O . ASN A 1 107 ? 12.489 -3.698 0.676 1.00 87.81 107 ASN A O 1
ATOM 856 N N . TYR A 1 108 ? 12.718 -1.603 1.454 1.00 88.31 108 TYR A N 1
ATOM 857 C CA . TYR A 1 108 ? 11.893 -1.835 2.634 1.00 88.31 108 TYR A CA 1
ATOM 858 C C . TYR A 1 108 ? 10.439 -2.097 2.233 1.00 88.31 108 TYR A C 1
ATOM 860 O O . TYR A 1 108 ? 9.864 -3.085 2.681 1.00 88.31 108 TYR A O 1
ATOM 868 N N . LEU A 1 109 ? 9.874 -1.264 1.351 1.00 89.62 109 LEU A N 1
ATOM 869 C CA . LEU A 1 109 ? 8.515 -1.440 0.834 1.00 89.62 109 LEU A CA 1
ATOM 870 C C . LEU A 1 109 ? 8.320 -2.832 0.215 1.00 89.62 109 LEU A C 1
ATOM 872 O O . LEU A 1 109 ? 7.426 -3.564 0.635 1.00 89.62 109 LEU A O 1
ATOM 876 N N . ILE A 1 110 ? 9.208 -3.221 -0.708 1.00 92.12 110 ILE A N 1
ATOM 877 C CA . ILE A 1 110 ? 9.228 -4.546 -1.343 1.00 92.12 110 ILE A CA 1
ATOM 878 C C . ILE A 1 110 ? 9.232 -5.642 -0.278 1.00 92.12 110 ILE A C 1
ATOM 880 O O . ILE A 1 110 ? 8.349 -6.497 -0.264 1.00 92.12 110 ILE A O 1
ATOM 884 N N . LYS A 1 111 ? 10.176 -5.583 0.669 1.00 93.19 111 LYS A N 1
ATOM 885 C CA . LYS A 1 111 ? 10.300 -6.588 1.729 1.00 93.19 111 LYS A CA 1
ATOM 886 C C . LYS A 1 111 ? 9.015 -6.720 2.551 1.00 93.19 111 LYS A C 1
ATOM 888 O O . LYS A 1 111 ? 8.605 -7.843 2.839 1.00 93.19 111 LYS A O 1
ATOM 893 N N . ARG A 1 112 ? 8.381 -5.609 2.949 1.00 94.31 112 ARG A N 1
ATOM 894 C CA . ARG A 1 112 ? 7.146 -5.656 3.754 1.00 94.31 112 ARG A CA 1
ATOM 895 C C . ARG A 1 112 ? 5.965 -6.201 2.956 1.00 94.31 112 ARG A C 1
ATOM 897 O O . ARG A 1 112 ? 5.230 -7.017 3.503 1.00 94.31 112 ARG A O 1
ATOM 904 N N . VAL A 1 113 ? 5.820 -5.825 1.683 1.00 95.31 113 VAL A N 1
ATOM 905 C CA . VAL A 1 113 ? 4.777 -6.370 0.795 1.00 95.31 113 VAL A CA 1
ATOM 906 C C . VAL A 1 113 ? 4.947 -7.878 0.612 1.00 95.31 113 VAL A C 1
ATOM 908 O O . VAL A 1 113 ? 3.991 -8.626 0.809 1.00 95.31 113 VAL A O 1
ATOM 911 N N . GLU A 1 114 ? 6.159 -8.353 0.311 1.00 95.81 114 GLU A N 1
ATOM 912 C CA . GLU A 1 114 ? 6.415 -9.790 0.159 1.00 95.81 114 GLU A CA 1
ATOM 913 C C . GLU A 1 114 ? 6.103 -10.555 1.453 1.00 95.81 114 GLU A C 1
ATOM 915 O O . GLU A 1 114 ? 5.381 -11.550 1.425 1.00 95.81 114 GLU A O 1
ATOM 920 N N . GLN A 1 115 ? 6.561 -10.058 2.607 1.00 96.50 115 GLN A N 1
ATOM 921 C CA . GLN A 1 115 ? 6.268 -10.667 3.910 1.00 96.50 115 GLN A CA 1
ATOM 922 C C . GLN A 1 115 ? 4.768 -10.704 4.222 1.00 96.50 115 GLN A C 1
ATOM 924 O O . GLN A 1 115 ? 4.271 -11.709 4.730 1.00 96.50 115 GLN A O 1
ATOM 929 N N . TYR A 1 116 ? 4.052 -9.620 3.925 1.00 96.88 116 TYR A N 1
ATOM 930 C CA . TYR A 1 116 ? 2.612 -9.536 4.134 1.00 96.88 116 TYR A CA 1
ATOM 931 C C . TYR A 1 116 ? 1.863 -10.539 3.248 1.00 96.88 116 TYR A C 1
ATOM 933 O O . TYR A 1 116 ? 1.072 -11.340 3.740 1.00 96.88 116 TYR A O 1
ATOM 941 N N . SER A 1 117 ? 2.187 -10.567 1.955 1.00 96.00 117 SER A N 1
ATOM 942 C CA . SER A 1 117 ? 1.578 -11.478 0.981 1.00 96.00 117 SER A CA 1
ATOM 943 C C . SER A 1 117 ? 1.825 -12.958 1.315 1.00 96.00 117 SER A C 1
ATOM 945 O O . SER A 1 117 ? 0.916 -13.786 1.235 1.00 96.00 117 SER A O 1
ATOM 947 N N . GLN A 1 118 ? 3.028 -13.286 1.803 1.00 96.50 118 GLN A N 1
ATOM 948 C CA . GLN A 1 118 ? 3.365 -14.614 2.309 1.00 96.50 118 GLN A CA 1
ATOM 949 C C . GLN A 1 118 ? 2.514 -14.974 3.533 1.00 96.50 118 GLN A C 1
ATOM 951 O O . GLN A 1 118 ? 1.974 -16.077 3.592 1.00 96.50 118 GLN A O 1
ATOM 956 N N . LYS A 1 119 ? 2.361 -14.047 4.492 1.00 96.75 119 LYS A N 1
ATOM 957 C CA . LYS A 1 119 ? 1.523 -14.241 5.688 1.00 96.75 119 LYS A CA 1
ATOM 958 C C . LYS A 1 119 ? 0.056 -14.491 5.320 1.00 96.75 119 LYS A C 1
ATOM 960 O O . LYS A 1 119 ? -0.592 -15.312 5.959 1.00 96.75 119 LYS A O 1
ATOM 965 N N . LYS A 1 120 ? -0.449 -13.819 4.285 1.00 95.44 120 LYS A N 1
ATOM 966 C CA . LYS A 1 120 ? -1.811 -13.989 3.758 1.00 95.44 120 LYS A CA 1
ATOM 967 C C . LYS A 1 120 ? -1.999 -15.249 2.896 1.00 95.44 120 LYS A C 1
ATOM 969 O O . LYS A 1 120 ? -3.114 -15.561 2.490 1.00 95.44 120 LYS A O 1
ATOM 974 N N . GLY A 1 121 ? -0.931 -16.003 2.621 1.00 94.44 121 GLY A N 1
ATOM 975 C CA . GLY A 1 121 ? -1.001 -17.228 1.819 1.00 94.44 121 GLY A CA 1
ATOM 976 C C . GLY A 1 121 ? -1.201 -16.982 0.320 1.00 94.44 121 GLY A C 1
ATOM 977 O O . GLY A 1 121 ? -1.709 -17.862 -0.373 1.00 94.44 121 GLY A O 1
ATOM 978 N N . ALA A 1 122 ? -0.811 -15.803 -0.166 1.00 93.31 122 ALA A N 1
ATOM 979 C CA . ALA A 1 122 ? -0.849 -15.402 -1.570 1.00 93.31 122 ALA A CA 1
ATOM 980 C C . ALA A 1 122 ? 0.474 -14.692 -1.925 1.00 93.31 122 ALA A C 1
ATOM 982 O O . ALA A 1 122 ? 0.499 -13.475 -2.090 1.00 93.31 122 ALA A O 1
ATOM 983 N N . PRO A 1 123 ? 1.607 -15.418 -1.946 1.00 93.56 123 PRO A N 1
ATOM 984 C CA . PRO A 1 123 ? 2.930 -14.807 -1.987 1.00 93.56 123 PRO A CA 1
ATOM 985 C C . PRO A 1 123 ? 3.182 -14.038 -3.287 1.00 93.56 123 PRO A C 1
ATOM 987 O O . PRO A 1 123 ? 2.994 -14.557 -4.387 1.00 93.56 123 PRO A O 1
ATOM 990 N N . LEU A 1 124 ? 3.673 -12.809 -3.141 1.00 92.50 124 LEU A N 1
ATOM 991 C CA . LEU A 1 124 ? 4.131 -11.946 -4.223 1.00 92.50 124 LEU A CA 1
ATOM 992 C C . LEU A 1 124 ? 5.660 -11.881 -4.245 1.00 92.50 124 LEU A C 1
ATOM 994 O O . LEU A 1 124 ? 6.331 -12.070 -3.225 1.00 92.50 124 LEU A O 1
ATOM 998 N N . LYS A 1 125 ? 6.204 -11.577 -5.424 1.00 91.25 125 LYS A N 1
ATOM 999 C CA . LYS A 1 125 ? 7.623 -11.285 -5.629 1.00 91.25 125 LYS A CA 1
ATOM 1000 C C . LYS A 1 125 ? 7.765 -10.001 -6.421 1.00 91.25 125 LYS A C 1
ATOM 1002 O O . LYS A 1 125 ? 7.104 -9.834 -7.444 1.00 91.25 125 LYS A O 1
ATOM 1007 N N . ALA A 1 126 ? 8.611 -9.096 -5.944 1.00 88.44 126 ALA A N 1
ATOM 1008 C CA . ALA A 1 126 ? 8.886 -7.879 -6.684 1.00 88.44 126 ALA A CA 1
ATOM 1009 C C . ALA A 1 126 ? 9.660 -8.204 -7.964 1.00 88.44 126 ALA A C 1
ATOM 1011 O O . ALA A 1 126 ? 10.661 -8.919 -7.950 1.00 88.44 126 ALA A O 1
ATOM 1012 N N . VAL A 1 127 ? 9.204 -7.626 -9.068 1.00 85.00 127 VAL A N 1
ATOM 1013 C CA . VAL A 1 127 ? 9.986 -7.522 -10.297 1.00 85.00 127 VAL A CA 1
ATOM 1014 C C . VAL A 1 127 ? 10.642 -6.142 -10.284 1.00 85.00 127 VAL A C 1
ATOM 1016 O O . VAL A 1 127 ? 10.103 -5.200 -9.699 1.00 85.00 127 VAL A O 1
ATOM 1019 N N . GLN A 1 128 ? 11.828 -6.030 -10.873 1.00 82.25 128 GLN A N 1
ATOM 1020 C CA . GLN A 1 128 ? 12.488 -4.756 -11.146 1.00 82.25 128 GLN A CA 1
ATOM 1021 C C . GLN A 1 128 ? 12.870 -4.723 -12.624 1.00 82.25 128 GLN A C 1
ATOM 1023 O O . GLN A 1 128 ? 13.207 -5.752 -13.209 1.00 82.25 128 GLN A O 1
ATOM 1028 N N . SER A 1 129 ? 12.805 -3.541 -13.228 1.00 80.06 129 SER A N 1
ATOM 1029 C CA . SER A 1 129 ? 13.245 -3.315 -14.602 1.00 80.06 129 SER A CA 1
ATOM 1030 C C . SER A 1 129 ? 14.486 -2.435 -14.611 1.00 80.06 129 SER A C 1
ATOM 1032 O O . SER A 1 129 ? 14.530 -1.420 -13.920 1.00 80.06 129 SER A O 1
ATOM 1034 N N . ALA A 1 130 ? 15.472 -2.821 -15.420 1.00 80.44 130 ALA A N 1
ATOM 1035 C CA . ALA A 1 130 ? 16.658 -2.018 -15.711 1.00 80.44 130 ALA A CA 1
ATOM 1036 C C . ALA A 1 130 ? 16.508 -1.199 -17.009 1.00 80.44 130 ALA A C 1
ATOM 1038 O O . ALA A 1 130 ? 17.484 -0.632 -17.496 1.00 80.44 130 ALA A O 1
ATOM 1039 N N . PHE A 1 131 ? 15.310 -1.168 -17.610 1.00 81.38 131 PHE A N 1
ATOM 1040 C CA . PHE A 1 131 ? 15.081 -0.422 -18.844 1.00 81.38 131 PHE A CA 1
ATOM 1041 C C . PHE A 1 131 ? 15.220 1.083 -18.621 1.00 81.38 131 PHE A C 1
ATOM 1043 O O . PHE A 1 131 ? 14.836 1.619 -17.581 1.00 81.38 131 PHE A O 1
ATOM 1050 N N . VAL A 1 132 ? 15.728 1.767 -19.647 1.00 84.94 132 VAL A N 1
ATOM 1051 C CA . VAL A 1 132 ? 15.751 3.229 -19.688 1.00 84.94 132 VAL A CA 1
ATOM 1052 C C . VAL A 1 132 ? 14.321 3.746 -19.585 1.00 84.94 132 VAL A C 1
ATOM 1054 O O . VAL A 1 132 ? 13.402 3.207 -20.213 1.00 84.94 132 VAL A O 1
ATOM 1057 N N . TRP A 1 133 ? 14.141 4.791 -18.780 1.00 86.56 133 TRP A N 1
ATOM 1058 C CA . TRP A 1 133 ? 12.838 5.400 -18.576 1.00 86.56 133 TRP A CA 1
ATOM 1059 C C . TRP A 1 133 ? 12.268 5.921 -19.903 1.00 86.56 133 TRP A C 1
ATOM 1061 O O . TRP A 1 133 ? 12.881 6.741 -20.584 1.00 86.56 133 TRP A O 1
ATOM 1071 N N . SER A 1 134 ? 11.078 5.439 -20.248 1.00 84.38 134 SER A N 1
ATOM 1072 C CA . SER A 1 134 ? 10.179 6.015 -21.246 1.00 84.38 134 SER A CA 1
ATOM 1073 C C . SER A 1 134 ? 8.743 5.693 -20.834 1.00 84.38 134 SER A C 1
ATOM 1075 O O . SER A 1 134 ? 8.506 4.714 -20.119 1.00 84.38 134 SER A O 1
ATOM 1077 N N . VAL A 1 135 ? 7.777 6.500 -21.277 1.00 81.00 135 VAL A N 1
ATOM 1078 C CA . VAL A 1 135 ? 6.354 6.262 -20.982 1.00 81.00 135 VAL A CA 1
ATOM 1079 C C . VAL A 1 135 ? 5.929 4.864 -21.443 1.00 81.00 135 VAL A C 1
ATOM 1081 O O . VAL A 1 135 ? 5.280 4.144 -20.684 1.00 81.00 135 VAL A O 1
ATOM 1084 N N . ASP A 1 136 ? 6.361 4.444 -22.632 1.00 82.12 136 ASP A N 1
ATOM 1085 C CA . ASP A 1 136 ? 6.025 3.133 -23.195 1.00 82.12 136 ASP A CA 1
ATOM 1086 C C . ASP A 1 136 ? 6.651 1.980 -22.406 1.00 82.12 136 ASP A C 1
ATOM 1088 O O . ASP A 1 136 ? 5.961 1.014 -22.079 1.00 82.12 136 ASP A O 1
ATOM 1092 N N . ASN A 1 137 ? 7.926 2.098 -22.015 1.00 80.81 137 ASN A N 1
ATOM 1093 C CA . ASN A 1 137 ? 8.605 1.073 -21.219 1.00 80.81 137 ASN A CA 1
ATOM 1094 C C . ASN A 1 137 ? 7.959 0.917 -19.839 1.00 80.81 137 ASN A C 1
ATOM 1096 O O . ASN A 1 137 ? 7.789 -0.204 -19.362 1.00 80.81 137 ASN A O 1
ATOM 1100 N N . VAL A 1 138 ? 7.580 2.028 -19.197 1.00 80.88 138 VAL A N 1
ATOM 1101 C CA . VAL A 1 138 ? 6.912 2.015 -17.888 1.00 80.88 138 VAL A CA 1
ATOM 1102 C C . VAL A 1 138 ? 5.516 1.404 -17.996 1.00 80.88 138 VAL A C 1
ATOM 1104 O O . VAL A 1 138 ? 5.168 0.551 -17.180 1.00 80.88 138 VAL A O 1
ATOM 1107 N N . ARG A 1 139 ? 4.734 1.779 -19.016 1.00 79.38 139 ARG A N 1
ATOM 1108 C CA . ARG A 1 139 ? 3.410 1.190 -19.269 1.00 79.38 139 ARG A CA 1
ATOM 1109 C C . ARG A 1 139 ? 3.514 -0.312 -19.505 1.00 79.38 139 ARG A C 1
ATOM 1111 O O . ARG A 1 139 ? 2.877 -1.077 -18.790 1.00 79.38 139 ARG A O 1
ATOM 1118 N N . ALA A 1 140 ? 4.375 -0.737 -20.429 1.00 78.44 140 ALA A N 1
ATOM 1119 C CA . ALA A 1 140 ? 4.591 -2.150 -20.726 1.00 78.44 140 ALA A CA 1
ATOM 1120 C C . ALA A 1 140 ? 5.038 -2.935 -19.484 1.00 78.44 140 ALA A C 1
ATOM 1122 O O . ALA A 1 140 ? 4.569 -4.048 -19.246 1.00 78.44 140 ALA A O 1
ATOM 1123 N N . TYR A 1 141 ? 5.910 -2.345 -18.665 1.00 80.94 141 TYR A N 1
ATOM 1124 C CA . TYR A 1 141 ? 6.369 -2.935 -17.415 1.00 80.94 141 TYR A CA 1
ATOM 1125 C C . TYR A 1 141 ? 5.233 -3.145 -16.403 1.00 80.94 141 TYR A C 1
ATOM 1127 O O . TYR A 1 141 ? 5.068 -4.255 -15.895 1.00 80.94 141 TYR A O 1
ATOM 1135 N N . ILE A 1 142 ? 4.422 -2.111 -16.147 1.00 77.62 142 ILE A N 1
ATOM 1136 C CA . ILE A 1 142 ? 3.275 -2.185 -15.228 1.00 77.62 142 ILE A CA 1
ATOM 1137 C C . ILE A 1 142 ? 2.244 -3.193 -15.748 1.00 77.62 142 ILE A C 1
ATOM 1139 O O . ILE A 1 142 ? 1.840 -4.089 -15.010 1.00 77.62 142 ILE A O 1
ATOM 1143 N N . THR A 1 143 ? 1.866 -3.107 -17.027 1.00 73.81 143 THR A N 1
ATOM 1144 C CA . THR A 1 143 ? 0.890 -4.016 -17.644 1.00 73.81 143 THR A CA 1
ATOM 1145 C C . THR A 1 143 ? 1.354 -5.467 -17.582 1.00 73.81 143 THR A C 1
ATOM 1147 O O . THR A 1 143 ? 0.561 -6.348 -17.254 1.00 73.81 143 THR A O 1
ATOM 1150 N N . LYS A 1 144 ? 2.635 -5.740 -17.856 1.00 76.06 144 LYS A N 1
ATOM 1151 C CA . LYS A 1 144 ? 3.184 -7.095 -17.755 1.00 76.06 144 LYS A CA 1
ATOM 1152 C C . LYS A 1 144 ? 3.125 -7.619 -16.320 1.00 76.06 144 LYS A C 1
ATOM 1154 O O . LYS A 1 144 ? 2.740 -8.765 -16.128 1.00 76.06 144 LYS A O 1
ATOM 1159 N N . GLY A 1 145 ? 3.473 -6.790 -15.335 1.00 72.50 145 GLY A N 1
ATOM 1160 C CA . GLY A 1 145 ? 3.442 -7.177 -13.922 1.00 72.50 145 GLY A CA 1
ATOM 1161 C C . GLY A 1 145 ? 2.033 -7.438 -13.380 1.00 72.50 145 GLY A C 1
ATOM 1162 O O . GLY A 1 145 ? 1.849 -8.347 -12.579 1.00 72.50 145 GLY A O 1
ATOM 1163 N N . LEU A 1 146 ? 1.027 -6.683 -13.832 1.00 68.50 146 LEU A N 1
ATOM 1164 C CA . LEU A 1 146 ? -0.365 -6.882 -13.408 1.00 68.50 146 LEU A CA 1
ATOM 1165 C C . LEU A 1 146 ? -1.013 -8.139 -14.013 1.00 68.50 146 LEU A C 1
ATOM 1167 O O . LEU A 1 146 ? -1.957 -8.664 -13.428 1.00 68.50 146 LEU A O 1
ATOM 1171 N N . ASN A 1 147 ? -0.514 -8.622 -15.157 1.00 66.69 147 ASN A N 1
ATOM 1172 C CA . ASN A 1 147 ? -1.066 -9.777 -15.876 1.00 66.69 147 ASN A CA 1
ATOM 1173 C C . ASN A 1 147 ? -0.260 -11.083 -15.704 1.00 66.69 147 ASN A C 1
ATOM 1175 O O . ASN A 1 147 ? -0.645 -12.104 -16.272 1.00 66.69 147 ASN A O 1
ATOM 1179 N N . SER A 1 148 ? 0.850 -11.067 -14.956 1.00 59.50 148 SER A N 1
ATOM 1180 C CA . SER A 1 148 ? 1.644 -12.260 -14.596 1.00 59.50 148 SER A CA 1
ATOM 1181 C C . SER A 1 148 ? 1.164 -12.914 -13.302 1.00 59.50 148 SER A C 1
ATOM 1183 O O . SER A 1 148 ? 1.160 -14.156 -13.201 1.00 59.50 148 SER A O 1
#